Protein AF-A0A916UGQ2-F1 (afdb_monomer)

Radius of gyration: 18.45 Å; Cα contacts (8 Å, |Δi|>4): 287; chains: 1; bounding box: 59×43×43 Å

Mean predicted aligned error: 11.09 Å

Sequence (130 aa):
MKHNLALFVILVITGVLGVGCGVINKGTDGLTITQAIPAHSRMLIRIEDESAFKLDIENQSNDTLTLERKGLDNLMITKASIKAIIEPAAGAALSNPTARGVKVKLKVYDHKSKVIHSVEAIKAEAKPAP

Nearest PDB structures (foldseek):
  2fqp-assembly2_C  TM=6.357E-01  e=5.193E-02  Bordetella pertussis Tohama I
  9gof-assembly1_C  TM=6.406E-01  e=5.758E-02  Synechocystis
  4ohz-assembly1_A  TM=5.391E-01  e=6.723E-02  Caenorhabditis elegans
  4luk-assembly1_A-2  TM=5.155E-01  e=1.016E-01  Pyrococcus furiosus DSM 3638
  3i7d-assembly1_A  TM=3.703E-01  e=2.711E-01  Ruegeria pomeroyi DSS-3

Secondary structure (DSSP, 8-state):
--------------------------STT-EEEEEEE-TTEEEEEEETT---EEEEEEE-SSSEEEEEETTEEEEEEES-EEEEEE-TT--EEEEE-SSS-EEEEEEEES-SS-EEEEEEE-----PPP-

Organism: NCBI:txid1834438

Solvent-accessible surface area (backbone atoms only — not comparable to full-atom values): 7581 Å² total; per-residue (Å²): 135,86,84,84,78,82,79,81,80,78,79,75,76,75,77,77,74,70,78,56,75,54,59,83,52,76,42,68,86,40,48,77,48,77,51,70,39,46,41,42,14,28,35,41,39,36,40,73,79,31,53,42,34,34,38,41,38,34,42,77,35,86,59,59,34,35,41,40,41,75,97,51,78,70,43,80,40,57,59,40,74,49,78,47,82,42,52,58,80,37,51,39,36,47,32,26,80,39,94,53,67,41,45,36,41,37,36,41,26,63,40,77,49,40,48,42,48,46,73,46,72,57,80,76,76,76,74,79,77,132

Structure (mmCIF, N/CA/C/O backbone):
data_AF-A0A916UGQ2-F1
#
_entry.id   AF-A0A916UGQ2-F1
#
loop_
_atom_site.group_PDB
_atom_site.id
_atom_site.type_symbol
_atom_site.label_atom_id
_atom_site.label_alt_id
_atom_site.label_comp_id
_atom_site.label_asym_id
_atom_site.label_entity_id
_atom_site.label_seq_id
_atom_site.pdbx_PDB_ins_code
_atom_site.Cartn_x
_atom_site.Cartn_y
_atom_site.Cartn_z
_atom_site.occupancy
_atom_site.B_iso_or_equiv
_atom_site.auth_seq_id
_atom_site.auth_comp_id
_atom_site.auth_asym_id
_atom_site.auth_atom_id
_atom_site.pdbx_PDB_model_num
ATOM 1 N N . MET A 1 1 ? 46.472 -33.723 -21.276 1.00 40.22 1 MET A N 1
ATOM 2 C CA . MET A 1 1 ? 45.468 -32.897 -21.984 1.00 40.22 1 MET A CA 1
ATOM 3 C C . MET A 1 1 ? 44.479 -32.371 -20.957 1.00 40.22 1 MET A C 1
ATOM 5 O O . MET A 1 1 ? 44.082 -33.120 -20.076 1.00 40.22 1 MET A O 1
ATOM 9 N N . LYS A 1 2 ? 44.226 -31.061 -20.998 1.00 36.28 2 LYS A N 1
ATOM 10 C CA . LYS A 1 2 ? 43.612 -30.256 -19.933 1.00 36.28 2 LYS A CA 1
ATOM 11 C C . LYS A 1 2 ? 42.131 -30.611 -19.736 1.00 36.28 2 LYS A C 1
ATOM 13 O O . LYS A 1 2 ? 41.391 -30.700 -20.709 1.00 36.28 2 LYS A O 1
ATOM 18 N N . HIS A 1 3 ? 41.720 -30.804 -18.484 1.00 36.88 3 HIS A N 1
ATOM 19 C CA . HIS A 1 3 ? 40.321 -30.924 -18.079 1.00 36.88 3 HIS A CA 1
ATOM 20 C C . HIS A 1 3 ? 39.708 -29.521 -17.987 1.00 36.88 3 HIS A C 1
ATOM 22 O O . HIS A 1 3 ? 40.163 -28.709 -17.185 1.00 36.88 3 HIS A O 1
ATOM 28 N N . ASN A 1 4 ? 38.689 -29.231 -18.798 1.00 39.06 4 ASN A N 1
ATOM 29 C CA . ASN A 1 4 ? 37.866 -28.034 -18.637 1.00 39.06 4 ASN A CA 1
ATOM 30 C C . ASN A 1 4 ? 36.676 -28.392 -17.745 1.00 39.06 4 ASN A C 1
ATOM 32 O O . ASN A 1 4 ? 35.656 -28.889 -18.216 1.00 39.06 4 ASN A O 1
ATOM 36 N N . LEU A 1 5 ? 36.837 -28.168 -16.442 1.00 40.62 5 LEU A N 1
ATOM 37 C CA . LEU A 1 5 ? 35.748 -28.209 -15.476 1.00 40.62 5 LEU A CA 1
ATOM 38 C C . LEU A 1 5 ? 34.996 -26.872 -15.573 1.00 40.62 5 LEU A C 1
ATOM 40 O O . LEU A 1 5 ? 35.459 -25.854 -15.061 1.00 40.62 5 LEU A O 1
ATOM 44 N N . ALA A 1 6 ? 33.870 -26.854 -16.286 1.00 45.22 6 ALA A N 1
ATOM 45 C CA . ALA A 1 6 ? 32.976 -25.702 -16.311 1.00 45.22 6 ALA A CA 1
ATOM 46 C C . ALA A 1 6 ? 32.282 -25.585 -14.945 1.00 45.22 6 ALA A C 1
ATOM 48 O O . ALA A 1 6 ? 31.391 -26.365 -14.610 1.00 45.22 6 ALA A O 1
ATOM 49 N N . LEU A 1 7 ? 32.737 -24.627 -14.140 1.00 39.22 7 LEU A N 1
ATOM 50 C CA . LEU A 1 7 ? 32.155 -24.291 -12.848 1.00 39.22 7 LEU A CA 1
ATOM 51 C C . LEU A 1 7 ? 30.803 -23.590 -13.086 1.00 39.22 7 LEU A C 1
ATOM 53 O O . LEU A 1 7 ? 30.757 -22.408 -13.425 1.00 39.22 7 LEU A O 1
ATOM 57 N N . PHE A 1 8 ? 29.694 -24.314 -12.928 1.00 43.97 8 PHE A N 1
ATOM 58 C CA . PHE A 1 8 ? 28.370 -23.707 -12.791 1.00 43.97 8 PHE A CA 1
ATOM 59 C C . PHE A 1 8 ? 28.302 -23.023 -11.421 1.00 43.97 8 PHE A C 1
ATOM 61 O O . PHE A 1 8 ? 28.045 -23.659 -10.400 1.00 43.97 8 PHE A O 1
ATOM 68 N N . VAL A 1 9 ? 28.563 -21.717 -11.387 1.00 39.50 9 VAL A N 1
ATOM 69 C CA . VAL A 1 9 ? 28.293 -20.888 -10.208 1.00 39.50 9 VAL A CA 1
ATOM 70 C C . VAL A 1 9 ? 26.785 -20.663 -10.153 1.00 39.50 9 VAL A C 1
ATOM 72 O O . VAL A 1 9 ? 26.251 -19.721 -10.735 1.00 39.50 9 VAL A O 1
ATOM 75 N N . ILE A 1 10 ? 26.082 -21.567 -9.473 1.00 51.16 10 ILE A N 1
ATOM 76 C CA . ILE A 1 10 ? 24.703 -21.339 -9.045 1.00 51.16 10 ILE A CA 1
ATOM 77 C C . ILE A 1 10 ? 24.782 -20.306 -7.922 1.00 51.16 10 ILE A C 1
ATOM 79 O O . ILE A 1 10 ? 25.067 -20.631 -6.770 1.00 51.16 10 ILE A O 1
ATOM 83 N N . LEU A 1 11 ? 24.577 -19.037 -8.278 1.00 41.28 11 LEU A N 1
ATOM 84 C CA . LEU A 1 11 ? 24.377 -17.961 -7.321 1.00 41.28 11 LEU A CA 1
ATOM 85 C C . LEU A 1 11 ? 23.023 -18.205 -6.637 1.00 41.28 11 LEU A C 1
ATOM 87 O O . LEU A 1 11 ? 21.979 -17.752 -7.102 1.00 41.28 11 LEU A O 1
ATOM 91 N N . VAL A 1 12 ? 23.036 -18.979 -5.551 1.00 4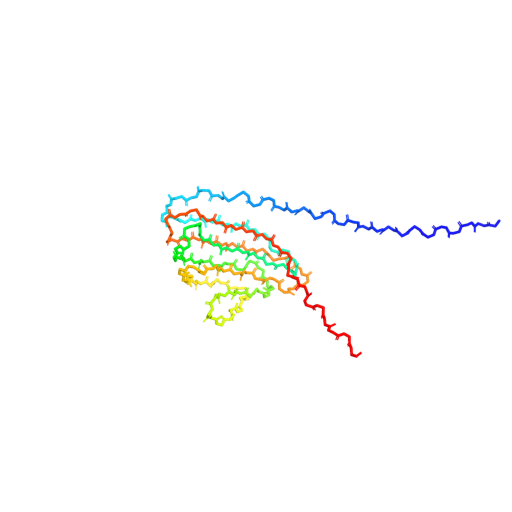4.50 12 VAL A N 1
ATOM 92 C CA . VAL A 1 12 ? 21.909 -19.082 -4.624 1.00 44.50 12 VAL A CA 1
ATOM 93 C C . VAL 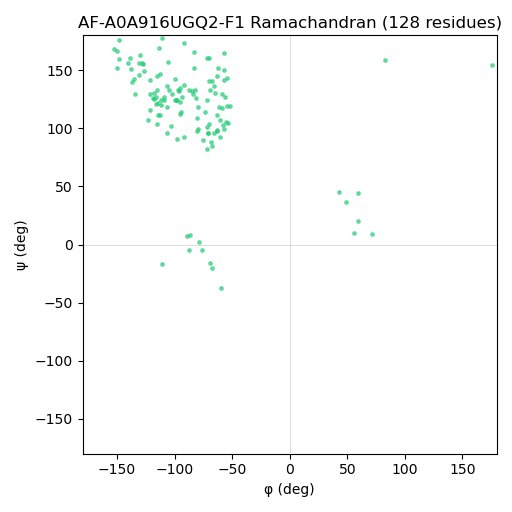A 1 12 ? 21.769 -17.708 -3.982 1.00 44.50 12 VAL A C 1
ATOM 95 O O . VAL A 1 12 ? 22.489 -17.366 -3.047 1.00 44.50 12 VAL A O 1
ATOM 98 N N . ILE A 1 13 ? 20.874 -16.891 -4.536 1.00 47.09 13 ILE A N 1
ATOM 99 C CA . ILE A 1 13 ? 20.432 -15.651 -3.909 1.00 47.09 13 ILE A CA 1
ATOM 100 C C . ILE A 1 13 ? 19.737 -16.087 -2.624 1.00 47.09 13 ILE A C 1
ATOM 102 O O . ILE A 1 13 ? 18.588 -16.526 -2.636 1.00 47.09 13 ILE A O 1
ATOM 106 N N . THR A 1 14 ? 20.469 -16.027 -1.515 1.00 43.09 14 THR A N 1
ATOM 107 C CA . THR A 1 14 ? 19.906 -16.109 -0.176 1.00 43.09 14 THR A CA 1
ATOM 108 C C . THR A 1 14 ? 18.828 -15.044 -0.094 1.00 43.09 14 THR A C 1
ATOM 110 O O . THR A 1 14 ? 19.127 -13.849 -0.040 1.00 43.09 14 THR A O 1
ATOM 113 N N . GLY A 1 15 ? 17.573 -15.486 -0.158 1.00 40.50 15 GLY A N 1
ATOM 114 C CA . GLY A 1 15 ? 16.420 -14.660 0.128 1.00 40.50 15 GLY A CA 1
ATOM 115 C C . GLY A 1 15 ? 16.589 -14.123 1.537 1.00 40.50 15 GLY A C 1
ATOM 116 O O . GLY A 1 15 ? 16.332 -14.824 2.513 1.00 40.50 15 GLY A O 1
ATOM 117 N N . VAL A 1 16 ? 17.046 -12.878 1.636 1.00 41.34 16 VAL A N 1
ATOM 118 C CA . VAL A 1 16 ? 16.883 -12.077 2.839 1.00 41.34 16 VAL A CA 1
ATOM 119 C C . VAL A 1 16 ? 15.384 -11.822 2.923 1.00 41.34 16 VAL A C 1
ATOM 121 O O . VAL A 1 16 ? 14.868 -10.835 2.402 1.00 41.34 16 VAL A O 1
ATOM 124 N N . LEU A 1 17 ? 14.668 -12.783 3.507 1.00 38.22 17 LEU A N 1
ATOM 125 C CA . LEU A 1 17 ? 13.326 -12.588 4.022 1.00 38.22 17 LEU A CA 1
ATOM 126 C C . LEU A 1 17 ? 13.466 -11.507 5.088 1.00 38.22 17 LEU A C 1
ATOM 128 O O . LEU A 1 17 ? 13.831 -11.774 6.231 1.00 38.22 17 LEU A O 1
ATOM 132 N N . GLY A 1 18 ? 13.276 -10.261 4.658 1.00 36.88 18 GLY A N 1
ATOM 133 C CA . GLY A 1 18 ? 13.177 -9.116 5.537 1.00 36.88 18 GLY A CA 1
ATOM 134 C C . GLY A 1 18 ? 12.066 -9.405 6.530 1.00 36.88 18 GLY A C 1
ATOM 135 O O . GLY A 1 18 ? 10.888 -9.397 6.183 1.00 36.88 18 GLY A O 1
ATOM 136 N N . VAL A 1 19 ? 12.476 -9.719 7.753 1.00 44.84 19 VAL A N 1
ATOM 137 C CA . VAL A 1 19 ? 11.618 -9.912 8.911 1.00 44.84 19 VAL A CA 1
ATOM 138 C C . VAL A 1 19 ? 10.844 -8.609 9.100 1.00 44.84 19 VAL A C 1
ATOM 140 O O . VAL A 1 19 ? 11.394 -7.602 9.543 1.00 44.84 19 VAL A O 1
ATOM 143 N N . GLY A 1 20 ? 9.577 -8.595 8.690 1.00 44.62 20 GLY A N 1
ATOM 144 C CA . GLY A 1 20 ? 8.675 -7.475 8.926 1.00 44.62 20 GLY A CA 1
ATOM 145 C C . GLY A 1 20 ? 8.298 -7.428 10.402 1.00 44.62 20 GLY A C 1
ATOM 146 O O . GLY A 1 20 ? 7.251 -7.937 10.794 1.00 44.62 20 GLY A O 1
ATOM 147 N N . CYS A 1 21 ? 9.155 -6.843 11.239 1.00 51.84 21 CYS A N 1
ATOM 148 C CA . CYS A 1 21 ? 8.783 -6.428 12.587 1.00 51.84 21 CYS A CA 1
ATOM 149 C C . CYS A 1 21 ? 7.705 -5.346 12.465 1.00 51.84 21 CYS A C 1
ATOM 151 O O . CYS A 1 21 ? 8.015 -4.187 12.201 1.00 51.84 21 CYS A O 1
ATOM 153 N N . GLY A 1 22 ? 6.433 -5.725 12.616 1.00 48.72 22 GLY A N 1
ATOM 154 C CA . GLY A 1 22 ? 5.325 -4.771 12.578 1.00 48.72 22 GLY A CA 1
ATOM 155 C C . GLY A 1 22 ? 5.541 -3.648 13.595 1.00 48.72 22 GLY A C 1
ATOM 156 O O . GLY A 1 22 ? 5.631 -3.911 14.796 1.00 48.72 22 GLY A O 1
ATOM 157 N N . VAL A 1 23 ? 5.630 -2.410 13.109 1.00 58.81 23 VAL A N 1
ATOM 158 C CA . VAL A 1 23 ? 5.813 -1.215 13.937 1.00 58.81 23 VAL A CA 1
ATOM 159 C C . VAL A 1 23 ? 4.510 -0.930 14.681 1.00 58.81 23 VAL A C 1
ATOM 161 O O . VAL A 1 23 ? 3.443 -0.799 14.080 1.00 58.81 23 VAL A O 1
ATOM 164 N N . ILE A 1 24 ? 4.585 -0.844 16.009 1.00 55.41 24 ILE A N 1
ATOM 165 C CA . ILE A 1 24 ? 3.444 -0.479 16.850 1.00 55.41 24 ILE A CA 1
ATOM 166 C C . ILE A 1 24 ? 3.316 1.044 16.806 1.00 55.41 24 ILE A C 1
ATOM 168 O O . ILE A 1 24 ? 4.009 1.744 17.535 1.00 55.41 24 ILE A O 1
ATOM 172 N N . ASN A 1 25 ? 2.427 1.557 15.957 1.00 60.69 25 ASN A N 1
ATOM 173 C CA . ASN A 1 25 ? 1.933 2.923 16.085 1.00 60.69 25 ASN A CA 1
ATOM 174 C C . ASN A 1 25 ? 0.433 2.860 16.389 1.00 60.69 25 ASN A C 1
ATOM 176 O O . ASN A 1 25 ? -0.366 2.516 15.523 1.00 60.69 25 ASN A O 1
ATOM 180 N N . LYS A 1 26 ? 0.066 3.092 17.652 1.00 55.12 26 LYS A N 1
ATOM 181 C CA . LYS A 1 26 ? -1.329 3.198 18.094 1.00 55.12 26 LYS A CA 1
ATOM 182 C C . LYS A 1 26 ? -1.661 4.689 18.155 1.00 55.12 26 LYS A C 1
ATOM 184 O O . LYS A 1 26 ? -1.400 5.323 19.171 1.00 55.12 26 LYS A O 1
ATOM 189 N N . GLY A 1 27 ? -2.170 5.259 17.065 1.00 54.84 27 GLY A N 1
ATOM 190 C CA . GLY A 1 27 ? -2.499 6.686 17.004 1.00 54.84 27 GLY A CA 1
ATOM 191 C C . GLY A 1 27 ? -2.964 7.146 15.622 1.00 54.84 27 GLY A C 1
ATOM 192 O O . GLY A 1 27 ? -2.609 6.558 14.604 1.00 54.84 27 GLY A O 1
ATOM 193 N N . THR A 1 28 ? -3.750 8.225 15.584 1.00 56.59 28 THR A N 1
ATOM 194 C CA . THR A 1 28 ? -4.308 8.827 14.356 1.00 56.59 28 THR A CA 1
ATOM 195 C C . THR A 1 28 ? -3.263 9.494 13.459 1.00 56.59 28 THR A C 1
ATOM 197 O O . THR A 1 28 ? -3.542 9.744 12.287 1.00 56.59 28 THR A O 1
ATOM 200 N N . ASP A 1 29 ? -2.060 9.755 13.978 1.00 70.62 29 ASP A N 1
ATOM 201 C CA . ASP A 1 29 ? -0.973 10.417 13.241 1.00 70.62 29 ASP A CA 1
ATOM 202 C C . ASP A 1 29 ? -0.430 9.555 12.087 1.00 70.62 29 ASP A C 1
ATOM 204 O O . ASP A 1 29 ? 0.112 10.077 11.102 1.00 70.62 29 ASP A O 1
ATOM 208 N N . GLY A 1 30 ? -0.678 8.245 12.167 1.00 81.81 30 GLY A N 1
ATOM 209 C CA . GLY A 1 30 ? -0.378 7.263 11.139 1.00 81.81 30 GLY A CA 1
ATOM 210 C C . GLY A 1 30 ? 1.067 6.764 11.146 1.00 81.81 30 GLY A C 1
ATOM 211 O O . GLY A 1 30 ? 1.989 7.398 11.656 1.00 81.81 30 GLY A O 1
ATOM 212 N N . LEU A 1 31 ? 1.281 5.595 10.551 1.00 89.94 31 LEU A N 1
ATOM 213 C CA . LEU A 1 31 ? 2.588 4.989 10.332 1.00 89.94 31 LEU A CA 1
ATOM 214 C C . LEU A 1 31 ? 3.114 5.352 8.940 1.00 89.94 31 LEU A C 1
ATOM 216 O O . LEU A 1 31 ? 2.451 5.094 7.940 1.00 89.94 31 LEU A O 1
ATOM 220 N N . THR A 1 32 ? 4.332 5.894 8.864 1.00 91.81 32 THR A N 1
ATOM 221 C CA . THR A 1 32 ? 5.036 6.071 7.584 1.00 91.81 32 THR A CA 1
ATOM 222 C C . THR A 1 32 ? 6.031 4.934 7.366 1.00 91.81 32 THR A C 1
ATOM 224 O O . THR A 1 32 ? 6.918 4.722 8.187 1.00 91.81 32 THR A O 1
ATOM 227 N N . ILE A 1 33 ? 5.912 4.237 6.239 1.00 91.00 33 ILE A N 1
ATOM 228 C CA . ILE A 1 33 ? 6.789 3.148 5.804 1.00 91.00 33 ILE A CA 1
ATOM 229 C C . ILE A 1 33 ? 7.511 3.619 4.544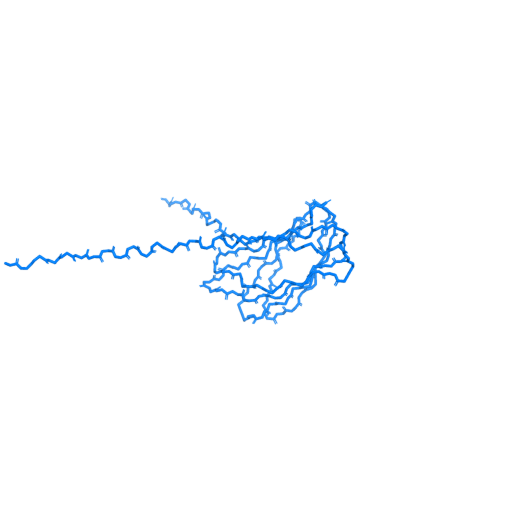 1.00 91.00 33 ILE A C 1
ATOM 231 O O . ILE A 1 33 ? 6.879 3.973 3.553 1.00 91.00 33 ILE A O 1
ATOM 235 N N . THR A 1 34 ? 8.841 3.640 4.571 1.00 92.38 34 THR A N 1
ATOM 236 C CA . THR A 1 34 ? 9.660 3.878 3.373 1.00 92.38 34 THR A CA 1
ATOM 237 C C . THR A 1 34 ? 10.444 2.614 3.080 1.00 92.38 34 THR A C 1
ATOM 239 O O . THR A 1 34 ? 11.320 2.238 3.855 1.00 92.38 34 THR A O 1
ATOM 242 N N . GLN A 1 35 ? 10.117 1.943 1.981 1.00 90.31 35 GLN A N 1
ATOM 243 C CA . GLN A 1 35 ? 10.689 0.641 1.653 1.00 90.31 35 GLN A CA 1
ATOM 244 C C . GLN A 1 35 ? 10.763 0.455 0.135 1.00 90.31 35 GLN A C 1
ATOM 246 O O . GLN A 1 35 ? 9.987 1.037 -0.621 1.00 90.31 35 GLN A O 1
ATOM 251 N N . ALA A 1 36 ? 11.722 -0.351 -0.319 1.00 92.31 36 ALA A N 1
ATOM 252 C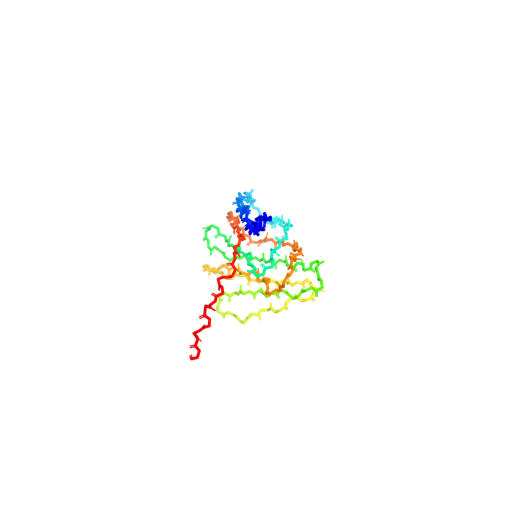 CA . ALA A 1 36 ? 11.764 -0.824 -1.694 1.00 92.31 36 ALA A CA 1
ATOM 253 C C . ALA A 1 36 ? 10.939 -2.111 -1.838 1.00 92.31 36 ALA A C 1
ATOM 255 O O . ALA A 1 36 ? 11.101 -3.041 -1.048 1.00 92.31 36 ALA A O 1
ATOM 256 N N . ILE A 1 37 ? 10.092 -2.171 -2.861 1.00 93.88 37 ILE A N 1
ATOM 257 C CA . ILE A 1 37 ? 9.397 -3.382 -3.292 1.00 93.88 37 ILE A CA 1
ATOM 258 C C . ILE A 1 37 ? 10.252 -4.006 -4.398 1.00 93.88 37 ILE A C 1
ATOM 260 O O . ILE A 1 37 ? 10.411 -3.380 -5.452 1.00 93.88 37 ILE A O 1
ATOM 264 N N . PRO A 1 38 ? 10.846 -5.194 -4.185 1.00 95.12 38 PRO A N 1
ATOM 265 C CA . PRO A 1 38 ? 11.656 -5.858 -5.199 1.00 95.12 38 PRO A CA 1
ATOM 266 C C . PRO A 1 38 ? 10.881 -6.106 -6.497 1.00 95.12 38 PRO A C 1
ATOM 268 O O . PRO A 1 38 ? 9.652 -6.033 -6.532 1.00 95.12 38 PRO A O 1
ATOM 271 N N . ALA A 1 39 ? 11.617 -6.411 -7.562 1.00 93.88 39 ALA A N 1
ATOM 272 C CA . ALA A 1 39 ? 11.031 -6.864 -8.817 1.00 93.88 39 ALA A CA 1
ATOM 273 C C . ALA A 1 39 ? 10.118 -8.080 -8.585 1.00 93.88 39 ALA A C 1
ATOM 275 O O . ALA A 1 39 ? 10.424 -8.935 -7.746 1.00 93.88 39 ALA A O 1
ATOM 276 N N . HIS A 1 40 ? 9.007 -8.150 -9.319 1.00 93.00 40 HIS A N 1
ATOM 277 C CA . HIS A 1 40 ? 8.034 -9.251 -9.261 1.00 93.00 40 HIS A CA 1
ATOM 278 C C . HIS A 1 40 ? 7.600 -9.632 -7.836 1.00 93.00 40 HIS A C 1
ATOM 280 O O . HIS A 1 40 ? 7.414 -10.802 -7.506 1.00 93.00 40 HIS A O 1
ATOM 286 N N . SER A 1 41 ? 7.476 -8.635 -6.967 1.00 94.88 41 SER A N 1
ATOM 287 C CA . SER A 1 41 ? 7.101 -8.801 -5.565 1.00 94.88 41 SER A CA 1
ATOM 288 C C . SER A 1 41 ? 5.964 -7.852 -5.214 1.00 94.88 41 SER A C 1
ATOM 290 O O . SER A 1 41 ? 5.695 -6.886 -5.930 1.00 94.88 41 SER A O 1
ATOM 292 N N . ARG A 1 42 ? 5.293 -8.116 -4.097 1.00 95.12 42 ARG A N 1
ATOM 293 C CA . ARG A 1 42 ? 4.224 -7.273 -3.569 1.00 95.12 42 ARG A CA 1
ATOM 294 C C . ARG A 1 42 ? 4.441 -6.977 -2.098 1.00 95.12 42 ARG A C 1
ATOM 296 O O . ARG A 1 42 ? 4.955 -7.811 -1.354 1.00 95.12 42 ARG A O 1
ATOM 303 N N . MET A 1 43 ? 4.038 -5.784 -1.685 1.00 94.69 43 MET A N 1
ATOM 304 C CA . MET A 1 43 ? 3.912 -5.425 -0.281 1.00 94.69 43 MET A CA 1
ATOM 305 C C . MET A 1 43 ? 2.465 -5.637 0.151 1.00 94.69 43 MET A C 1
ATOM 307 O O . MET A 1 43 ? 1.568 -5.033 -0.429 1.00 94.69 43 MET A O 1
ATOM 311 N N . LEU A 1 44 ? 2.243 -6.462 1.167 1.00 94.12 44 LEU A N 1
ATOM 312 C CA . LEU A 1 44 ? 0.943 -6.625 1.808 1.00 94.12 44 LEU A CA 1
ATOM 313 C C . LEU A 1 44 ? 0.833 -5.658 2.981 1.00 94.12 44 LEU A C 1
ATOM 315 O O . LEU A 1 44 ? 1.780 -5.534 3.757 1.00 94.12 44 LEU A O 1
ATOM 319 N N . ILE A 1 45 ? -0.318 -5.006 3.129 1.00 94.00 45 ILE A N 1
ATOM 320 C CA . ILE A 1 45 ? -0.623 -4.092 4.233 1.00 94.00 45 ILE A CA 1
ATOM 321 C C . ILE A 1 45 ? -2.016 -4.405 4.777 1.00 94.00 45 ILE A C 1
ATOM 323 O O . ILE A 1 45 ? -2.983 -4.477 4.018 1.00 94.00 45 ILE A O 1
ATOM 327 N N . ARG A 1 46 ? -2.130 -4.571 6.095 1.00 92.69 46 ARG A N 1
ATOM 328 C CA . ARG A 1 46 ? -3.404 -4.751 6.805 1.00 92.69 46 ARG A CA 1
ATOM 329 C C . ARG A 1 46 ? -3.327 -4.203 8.226 1.00 92.69 46 ARG A C 1
ATOM 331 O O . ARG A 1 46 ? -2.235 -3.976 8.748 1.00 92.69 46 ARG A O 1
ATOM 338 N N . ILE A 1 47 ? -4.478 -4.053 8.866 1.00 92.69 47 ILE A N 1
ATOM 339 C CA . ILE A 1 47 ? -4.572 -3.751 10.296 1.00 92.69 47 ILE A CA 1
ATOM 340 C C . ILE A 1 47 ? -4.860 -5.046 11.063 1.00 92.69 47 ILE A C 1
ATOM 342 O O . ILE A 1 47 ? -5.576 -5.916 10.574 1.00 92.69 47 ILE A O 1
ATOM 346 N N . GLU A 1 48 ? -4.263 -5.198 12.244 1.00 90.94 48 GLU A N 1
ATOM 347 C CA . GLU A 1 48 ? -4.381 -6.396 13.087 1.00 90.94 48 GLU A CA 1
ATOM 348 C C . GLU A 1 48 ? -5.823 -6.709 13.508 1.00 90.94 48 GLU A C 1
ATOM 350 O O . GLU A 1 48 ? -6.193 -7.877 13.533 1.00 90.94 48 GLU A O 1
ATOM 355 N N . ASP A 1 49 ? -6.633 -5.685 13.797 1.00 91.56 49 ASP A N 1
ATOM 356 C CA . ASP A 1 49 ? -8.050 -5.830 14.169 1.00 91.56 49 ASP A CA 1
ATOM 357 C C . ASP A 1 49 ? -9.006 -5.823 12.965 1.00 91.56 49 ASP A C 1
ATOM 359 O O . ASP A 1 49 ? -10.218 -5.762 13.150 1.00 91.56 49 ASP A O 1
ATOM 363 N N . GLU A 1 50 ? -8.463 -5.846 11.743 1.00 92.56 50 GLU A N 1
ATOM 364 C CA . GLU A 1 50 ? -9.228 -5.841 10.493 1.00 92.56 50 GLU A CA 1
ATOM 365 C C . GLU A 1 50 ? -10.154 -4.623 10.310 1.00 92.56 50 GLU A C 1
ATOM 367 O O . GLU A 1 50 ? -11.078 -4.652 9.496 1.00 92.56 50 GLU A O 1
ATOM 372 N N . SER A 1 51 ? -9.909 -3.524 11.026 1.00 91.75 51 SER A N 1
ATOM 373 C CA . SER A 1 51 ? -10.631 -2.268 10.818 1.00 91.75 51 SER A CA 1
ATOM 374 C C . SER A 1 51 ? -10.265 -1.588 9.490 1.00 91.75 51 SER A C 1
ATOM 376 O O . SER A 1 51 ? -9.225 -1.861 8.884 1.00 91.75 51 SER A O 1
ATOM 378 N N . ALA A 1 52 ? -11.139 -0.686 9.031 1.00 92.50 52 ALA A N 1
ATOM 379 C CA . ALA A 1 52 ? -10.849 0.182 7.893 1.00 92.50 52 ALA A CA 1
ATOM 380 C C . ALA A 1 52 ? -9.658 1.105 8.189 1.00 92.50 52 ALA A C 1
ATOM 382 O O . ALA A 1 52 ? -9.429 1.495 9.334 1.00 92.50 52 ALA A O 1
ATOM 383 N N . PHE A 1 53 ? -8.938 1.498 7.142 1.00 93.50 53 PHE A N 1
ATOM 384 C CA . PHE A 1 53 ? -7.818 2.432 7.240 1.00 93.50 53 PHE A CA 1
ATOM 385 C C . PHE A 1 53 ? -7.617 3.195 5.933 1.00 93.50 53 PHE A C 1
ATOM 387 O O . P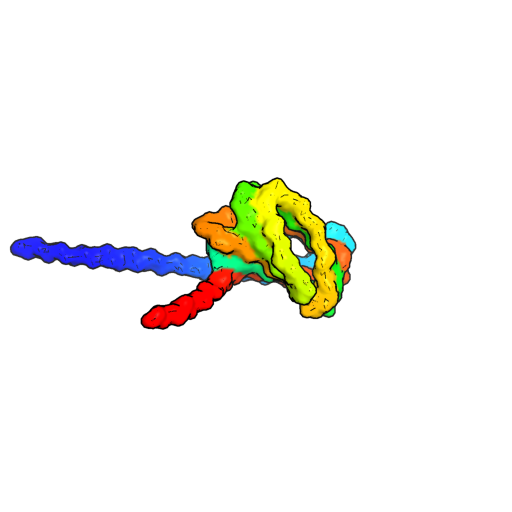HE A 1 53 ? -8.181 2.859 4.889 1.00 93.50 53 PHE A O 1
ATOM 394 N N . LYS A 1 54 ? -6.790 4.239 5.976 1.00 93.31 54 LYS A N 1
ATOM 395 C CA . LYS A 1 54 ? -6.425 5.034 4.803 1.00 93.31 54 LYS A CA 1
ATOM 396 C C . LYS A 1 54 ? -4.955 4.863 4.459 1.00 93.31 54 LYS A C 1
ATOM 398 O O . LYS A 1 54 ? -4.105 4.708 5.338 1.00 93.31 54 LYS A O 1
ATOM 403 N N . LEU A 1 55 ? -4.674 4.914 3.162 1.00 94.12 55 LEU A N 1
ATOM 404 C CA . LEU A 1 55 ? -3.342 4.860 2.586 1.00 94.12 55 LEU A CA 1
ATOM 405 C C . LEU A 1 55 ? -3.079 6.113 1.762 1.00 94.12 55 LEU A C 1
ATOM 407 O O . LEU A 1 55 ? -3.846 6.415 0.853 1.00 94.12 55 LEU A O 1
ATOM 411 N N . ASP A 1 56 ? -1.951 6.767 2.019 1.00 93.88 56 ASP A N 1
ATOM 412 C CA . ASP A 1 56 ? -1.324 7.676 1.062 1.00 93.88 56 ASP A CA 1
ATOM 413 C C . ASP A 1 56 ? -0.073 6.972 0.515 1.00 93.88 56 ASP A C 1
ATOM 415 O O . ASP A 1 56 ? 0.832 6.621 1.273 1.00 93.88 56 ASP A O 1
ATOM 419 N N . ILE A 1 57 ? -0.034 6.726 -0.793 1.00 94.81 57 ILE A N 1
ATOM 420 C CA . ILE A 1 57 ? 1.046 6.016 -1.488 1.00 94.81 57 ILE A CA 1
ATOM 421 C C . ILE A 1 57 ? 1.768 7.013 -2.380 1.00 94.81 57 ILE A C 1
ATOM 423 O O . ILE A 1 57 ? 1.139 7.598 -3.251 1.00 94.81 57 ILE A O 1
ATOM 427 N N . GLU A 1 58 ? 3.077 7.157 -2.218 1.00 94.69 58 GLU A N 1
ATOM 428 C CA . GLU A 1 58 ? 3.955 7.917 -3.105 1.00 94.69 58 GLU A CA 1
ATOM 429 C C . GLU A 1 58 ? 4.906 6.940 -3.807 1.00 94.69 58 GLU A C 1
ATOM 431 O O . GLU A 1 58 ? 5.786 6.334 -3.179 1.00 94.69 58 GLU A O 1
ATOM 436 N N . ASN A 1 59 ? 4.722 6.770 -5.119 1.00 93.12 59 ASN A N 1
ATOM 437 C CA . ASN A 1 59 ? 5.663 6.025 -5.948 1.00 93.12 59 ASN A CA 1
ATOM 438 C C . ASN A 1 59 ? 6.841 6.938 -6.306 1.00 93.12 59 ASN A C 1
ATOM 440 O O . ASN A 1 59 ? 6.702 7.858 -7.112 1.00 93.12 59 ASN A O 1
ATOM 444 N N . GLN A 1 60 ? 8.006 6.666 -5.717 1.00 91.81 60 GLN A N 1
ATOM 445 C CA . GLN A 1 60 ? 9.219 7.466 -5.909 1.00 91.81 60 GLN A CA 1
ATOM 446 C C . GLN A 1 60 ? 10.031 7.022 -7.137 1.00 91.81 60 GLN A C 1
ATOM 448 O O . GLN A 1 60 ? 11.162 7.467 -7.331 1.00 91.81 60 GLN A O 1
ATOM 453 N N . SER A 1 61 ? 9.478 6.124 -7.956 1.00 87.19 61 SER A N 1
ATOM 454 C CA . SER A 1 61 ? 10.073 5.646 -9.202 1.00 87.19 61 SER A CA 1
ATOM 455 C C . SER A 1 61 ? 9.262 6.085 -10.426 1.00 87.19 61 SER A C 1
ATOM 457 O O . SER A 1 61 ? 8.128 6.556 -10.319 1.00 87.19 61 SER A O 1
ATOM 459 N N . ASN A 1 62 ? 9.847 5.897 -11.611 1.00 86.62 62 ASN A N 1
ATOM 460 C CA . ASN A 1 62 ? 9.137 6.057 -12.884 1.00 86.62 62 ASN A CA 1
ATOM 461 C C . ASN A 1 62 ? 8.437 4.760 -13.334 1.00 86.62 62 ASN A C 1
ATOM 463 O O . ASN A 1 62 ? 7.763 4.764 -14.359 1.00 86.62 62 ASN A O 1
ATOM 467 N N . ASP A 1 63 ? 8.626 3.661 -12.604 1.00 89.75 63 ASP A N 1
ATOM 468 C CA . ASP A 1 63 ? 8.045 2.360 -12.914 1.00 89.75 63 ASP A CA 1
ATOM 469 C C . ASP A 1 63 ? 6.608 2.284 -12.376 1.00 89.75 63 ASP A C 1
ATOM 471 O O . ASP A 1 63 ? 6.257 2.949 -11.399 1.00 89.75 63 ASP A O 1
ATOM 475 N N . THR A 1 64 ? 5.755 1.485 -13.012 1.00 90.44 64 THR A N 1
ATOM 476 C CA . THR A 1 64 ? 4.354 1.342 -12.603 1.00 90.44 64 THR A CA 1
ATOM 477 C C . THR A 1 64 ? 4.206 0.356 -11.447 1.00 90.44 64 THR A C 1
ATOM 479 O O . THR A 1 64 ? 4.704 -0.767 -11.502 1.00 90.44 64 THR A O 1
ATOM 482 N N . LEU A 1 65 ? 3.443 0.757 -10.432 1.00 93.75 65 LEU A N 1
ATOM 483 C CA . LEU A 1 65 ? 2.939 -0.122 -9.378 1.00 93.75 65 LEU A CA 1
ATOM 484 C C . LEU A 1 65 ? 1.455 -0.396 -9.576 1.00 93.75 65 LEU A C 1
ATOM 486 O O . LEU A 1 65 ? 0.747 0.402 -10.186 1.00 93.75 65 LEU A O 1
ATOM 490 N N . THR A 1 66 ? 0.976 -1.499 -9.016 1.00 94.25 66 THR A N 1
ATOM 491 C CA . THR A 1 66 ? -0.452 -1.824 -8.973 1.00 94.25 66 THR A CA 1
ATOM 492 C C . THR A 1 66 ? -0.910 -1.901 -7.527 1.00 94.25 66 THR A C 1
ATOM 494 O O . THR A 1 66 ? -0.324 -2.638 -6.742 1.00 94.25 66 THR A O 1
ATOM 497 N N . LEU A 1 67 ? -1.940 -1.141 -7.165 1.00 94.81 67 LEU A N 1
ATOM 498 C CA . LEU A 1 67 ? -2.627 -1.271 -5.887 1.00 94.81 67 LEU A CA 1
ATOM 499 C C . LEU A 1 67 ? -3.851 -2.169 -6.066 1.00 94.81 67 LEU A C 1
ATOM 501 O O . LEU A 1 67 ? -4.825 -1.784 -6.714 1.00 94.81 67 LEU A O 1
ATOM 505 N N . GLU A 1 68 ? -3.795 -3.337 -5.446 1.00 93.38 68 GLU A N 1
ATOM 506 C CA . GLU A 1 68 ? -4.874 -4.314 -5.376 1.00 93.38 68 GLU A CA 1
ATOM 507 C C . GLU A 1 68 ? -5.638 -4.130 -4.061 1.00 93.38 68 GLU A C 1
ATOM 509 O O . GLU A 1 68 ? -5.048 -4.013 -2.978 1.00 93.38 68 GLU A O 1
ATOM 514 N N . ARG A 1 69 ? -6.968 -4.096 -4.158 1.00 90.62 69 ARG A N 1
ATOM 515 C CA . ARG A 1 69 ? -7.886 -3.943 -3.025 1.00 90.62 69 ARG A CA 1
ATOM 516 C C . ARG A 1 69 ? -9.042 -4.910 -3.213 1.00 90.62 69 ARG A C 1
ATOM 518 O O . ARG A 1 69 ? -9.530 -5.091 -4.325 1.00 90.62 69 ARG A O 1
ATOM 525 N N . LYS A 1 70 ? -9.485 -5.537 -2.128 1.00 85.56 70 LYS A N 1
ATOM 526 C CA . LYS A 1 70 ? -10.580 -6.510 -2.182 1.00 85.56 70 LYS A CA 1
ATOM 527 C C . LYS A 1 70 ? -11.850 -5.858 -2.740 1.00 85.56 70 LYS A C 1
ATOM 529 O O . LYS A 1 70 ? -12.259 -4.814 -2.248 1.00 85.56 70 LYS A O 1
ATOM 534 N N . GLY A 1 71 ? -12.463 -6.493 -3.739 1.00 81.19 71 GLY A N 1
ATOM 535 C CA . GLY A 1 71 ? -13.743 -6.056 -4.308 1.00 81.19 71 GLY A CA 1
ATOM 536 C C . GLY A 1 71 ? -13.685 -4.776 -5.148 1.00 81.19 71 GLY A C 1
ATOM 537 O O . GLY A 1 71 ? -14.737 -4.267 -5.517 1.00 81.19 71 GLY A O 1
ATOM 538 N N . LEU A 1 72 ? -12.491 -4.262 -5.455 1.00 85.62 72 LEU A N 1
ATOM 539 C CA . LEU A 1 72 ? -12.297 -3.055 -6.255 1.00 85.62 72 LEU A CA 1
ATOM 540 C C . LEU A 1 72 ? -11.335 -3.322 -7.408 1.00 85.62 72 LEU A C 1
ATOM 542 O O . LEU A 1 72 ? -10.447 -4.168 -7.305 1.00 85.62 72 LEU A O 1
ATOM 546 N N . ASP A 1 73 ? -11.465 -2.526 -8.466 1.00 86.94 73 ASP A N 1
ATOM 547 C CA . ASP A 1 73 ? -10.515 -2.556 -9.569 1.00 86.94 73 ASP A CA 1
ATOM 548 C C . ASP A 1 73 ? -9.110 -2.144 -9.114 1.00 86.94 73 ASP A C 1
ATOM 550 O O . ASP A 1 73 ? -8.908 -1.258 -8.262 1.00 86.94 73 ASP A O 1
ATOM 554 N N . ASN A 1 74 ? -8.131 -2.795 -9.739 1.00 87.94 74 ASN A N 1
ATOM 555 C CA . ASN A 1 74 ? -6.717 -2.532 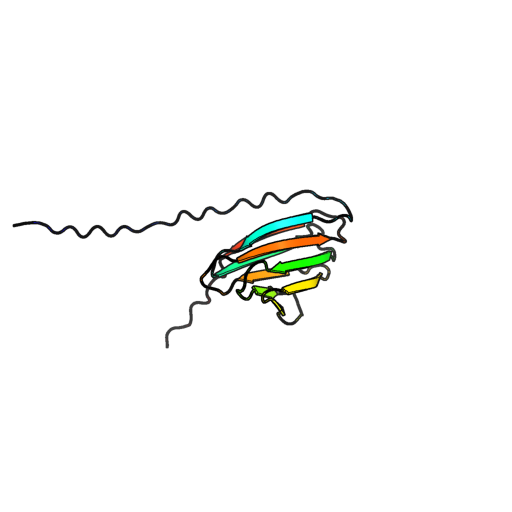-9.544 1.00 87.94 74 ASN A CA 1
ATOM 556 C C . ASN A 1 74 ? -6.368 -1.120 -10.024 1.00 87.94 74 ASN A C 1
ATOM 558 O O . ASN A 1 74 ? -6.682 -0.737 -11.151 1.00 87.94 74 ASN A O 1
ATOM 562 N N . LEU A 1 75 ? -5.667 -0.355 -9.187 1.00 88.62 75 LEU A N 1
ATOM 563 C CA . LEU A 1 75 ? -5.212 0.987 -9.548 1.00 88.62 75 LEU A CA 1
ATOM 564 C C . LEU A 1 75 ? -3.748 0.963 -9.973 1.00 88.62 75 LEU A C 1
ATOM 566 O O . LEU A 1 75 ? -2.880 0.546 -9.208 1.00 88.62 75 LEU A O 1
ATOM 570 N N . MET A 1 76 ? -3.463 1.464 -11.172 1.00 88.75 76 MET A N 1
ATOM 571 C CA . MET A 1 76 ? -2.095 1.646 -11.654 1.00 88.75 76 MET A CA 1
ATOM 572 C C . MET A 1 76 ? -1.530 2.980 -11.159 1.00 88.75 76 MET A C 1
ATOM 574 O O . MET A 1 76 ? -2.171 4.023 -11.273 1.00 88.75 76 MET A O 1
ATOM 578 N N . ILE A 1 77 ? -0.311 2.950 -10.622 1.00 86.25 77 ILE A N 1
ATOM 579 C CA . ILE A 1 77 ? 0.364 4.101 -10.014 1.00 86.25 77 ILE A CA 1
ATOM 580 C C . ILE A 1 77 ? 1.703 4.323 -10.711 1.00 86.25 77 ILE A C 1
ATOM 582 O O . ILE A 1 77 ? 2.659 3.583 -10.475 1.00 86.25 77 ILE A O 1
ATOM 586 N N . THR A 1 78 ? 1.804 5.374 -11.521 1.00 85.69 78 THR A N 1
ATOM 587 C CA . THR A 1 78 ? 3.047 5.748 -12.216 1.00 85.69 78 THR A CA 1
ATOM 588 C C . THR A 1 78 ? 3.438 7.161 -11.810 1.00 85.69 78 THR A C 1
ATOM 590 O O . THR A 1 78 ? 2.692 8.093 -12.097 1.00 85.69 78 THR A O 1
ATOM 593 N N . LYS A 1 79 ? 4.587 7.318 -11.133 1.00 76.44 79 LYS A N 1
ATOM 594 C CA . LYS A 1 79 ? 5.147 8.615 -10.699 1.00 76.44 79 LYS A CA 1
ATOM 595 C C . LYS A 1 79 ? 4.099 9.575 -10.108 1.00 76.44 79 LYS A C 1
ATOM 597 O O . LYS A 1 79 ? 4.022 10.751 -10.463 1.00 76.44 79 LYS A O 1
ATOM 602 N N . ALA A 1 80 ? 3.254 9.040 -9.239 1.00 80.62 80 ALA A N 1
ATOM 603 C CA . ALA A 1 80 ? 2.117 9.743 -8.676 1.00 80.62 80 ALA A CA 1
ATOM 604 C C . ALA A 1 80 ? 1.977 9.422 -7.193 1.00 80.62 80 ALA A C 1
ATOM 606 O O . ALA A 1 80 ? 2.463 8.391 -6.709 1.00 80.62 80 ALA A O 1
ATOM 607 N N . SER A 1 81 ? 1.255 10.307 -6.512 1.00 85.88 81 SER A N 1
ATOM 608 C CA . SER A 1 81 ? 0.737 10.047 -5.180 1.00 85.88 81 SER A CA 1
ATOM 609 C C . SER A 1 81 ? -0.743 9.704 -5.273 1.00 85.88 81 SER A C 1
ATOM 611 O O . SER A 1 81 ? -1.506 10.440 -5.896 1.00 85.88 81 SER A O 1
ATOM 613 N N . ILE A 1 82 ? -1.156 8.602 -4.653 1.00 91.69 82 ILE A N 1
ATOM 614 C CA . ILE A 1 82 ? -2.558 8.176 -4.604 1.00 91.69 82 ILE A CA 1
ATOM 615 C C . ILE A 1 82 ? -3.005 8.076 -3.155 1.00 91.69 82 ILE A C 1
ATOM 617 O O . ILE A 1 82 ? -2.255 7.620 -2.295 1.00 91.69 82 ILE A O 1
ATOM 621 N N . LYS A 1 83 ? -4.253 8.477 -2.909 1.00 92.06 83 LYS A N 1
ATOM 622 C CA . LYS A 1 83 ? -4.953 8.232 -1.652 1.00 92.06 83 LYS A CA 1
ATOM 623 C C . LYS A 1 83 ? -5.981 7.130 -1.854 1.00 92.06 83 LYS A C 1
ATOM 625 O O . LYS A 1 83 ? -6.735 7.169 -2.824 1.00 92.06 83 LYS A O 1
ATOM 630 N N . ALA A 1 84 ? -6.022 6.164 -0.948 1.00 91.25 84 ALA A N 1
ATOM 631 C CA . ALA A 1 84 ? -6.967 5.060 -0.990 1.00 91.25 84 ALA A CA 1
ATOM 632 C C . ALA A 1 84 ? -7.575 4.814 0.391 1.00 91.25 84 ALA A C 1
ATOM 634 O O . ALA A 1 84 ? -6.896 4.906 1.412 1.00 91.25 84 ALA A O 1
ATOM 635 N N . ILE A 1 85 ? -8.861 4.475 0.405 1.00 91.88 85 ILE A N 1
ATOM 636 C CA . ILE A 1 85 ? -9.550 3.940 1.579 1.00 91.88 85 ILE A CA 1
ATOM 637 C C . ILE A 1 85 ? -9.560 2.421 1.430 1.00 91.88 85 ILE A C 1
ATOM 639 O O . ILE A 1 85 ? -9.858 1.914 0.344 1.00 91.88 85 ILE A O 1
ATOM 643 N N . ILE A 1 86 ? -9.203 1.720 2.502 1.00 93.31 86 ILE A N 1
ATOM 644 C CA . ILE A 1 86 ? -9.246 0.265 2.594 1.00 93.31 86 ILE A CA 1
ATOM 645 C C . ILE A 1 86 ? -10.373 -0.112 3.552 1.00 93.31 86 ILE A C 1
ATOM 647 O O . ILE A 1 86 ? -10.426 0.379 4.681 1.00 93.31 86 ILE A O 1
ATOM 651 N N . GLU A 1 87 ? -11.298 -0.936 3.069 1.00 91.25 87 GLU A N 1
ATOM 652 C CA . GLU A 1 87 ? -12.475 -1.373 3.821 1.00 91.25 87 GLU A CA 1
ATOM 653 C C . GLU A 1 87 ? -12.116 -2.367 4.943 1.00 91.25 87 GLU A C 1
ATOM 655 O O . GLU A 1 87 ? -11.051 -2.989 4.901 1.00 91.25 87 GLU A O 1
ATOM 660 N N . PRO A 1 88 ? -12.992 -2.550 5.950 1.00 88.81 88 PRO A N 1
ATOM 661 C CA . PRO A 1 88 ? -12.789 -3.558 6.987 1.00 88.81 88 PRO A CA 1
ATOM 662 C C . PRO A 1 88 ? -12.645 -4.972 6.408 1.00 88.81 88 PRO A C 1
ATOM 664 O O . PRO A 1 88 ? -13.214 -5.291 5.363 1.00 88.81 88 PRO A O 1
ATOM 667 N N . ALA A 1 89 ? -11.891 -5.834 7.092 1.00 85.88 89 ALA A N 1
ATOM 668 C CA . ALA A 1 89 ? -11.553 -7.196 6.661 1.00 85.88 89 ALA A CA 1
ATOM 669 C C . ALA A 1 89 ? -10.870 -7.289 5.279 1.00 85.88 89 ALA A C 1
ATOM 671 O O . ALA A 1 89 ? -10.697 -8.384 4.729 1.00 85.88 89 ALA A O 1
ATOM 672 N N . ALA A 1 90 ? -10.461 -6.154 4.704 1.00 78.94 90 ALA A N 1
ATOM 673 C CA . ALA A 1 90 ? -9.652 -6.080 3.502 1.00 78.94 90 ALA A CA 1
ATOM 674 C C . ALA A 1 90 ? -8.220 -5.656 3.857 1.00 78.94 90 ALA A C 1
ATOM 676 O O . ALA A 1 90 ? -7.977 -4.745 4.645 1.00 78.94 90 ALA A O 1
ATOM 677 N N . GLY A 1 91 ? -7.251 -6.335 3.247 1.00 89.31 91 GLY A N 1
ATOM 678 C CA . GLY A 1 91 ? -5.893 -5.820 3.120 1.00 89.31 91 GLY A CA 1
ATOM 679 C C . GLY A 1 91 ? -5.729 -5.060 1.806 1.00 89.31 91 GLY A C 1
ATOM 680 O O . GLY A 1 91 ? -6.599 -5.090 0.932 1.00 89.31 91 GLY A O 1
ATOM 681 N N . ALA A 1 92 ? -4.576 -4.428 1.651 1.00 94.31 92 ALA A N 1
ATOM 682 C CA . ALA A 1 92 ? -4.100 -3.905 0.381 1.00 94.31 92 ALA A CA 1
ATOM 683 C C . ALA A 1 92 ? -2.830 -4.648 -0.037 1.00 94.31 92 ALA A C 1
ATOM 685 O O . ALA A 1 92 ? -1.998 -4.979 0.813 1.00 94.31 92 ALA A O 1
ATOM 686 N N . ALA A 1 93 ? -2.659 -4.865 -1.339 1.00 95.06 93 ALA A N 1
ATOM 687 C CA . ALA A 1 93 ? -1.390 -5.308 -1.901 1.00 95.06 93 ALA A CA 1
ATOM 688 C C . ALA A 1 93 ? -0.869 -4.265 -2.891 1.00 95.06 93 ALA A C 1
ATOM 690 O O . ALA A 1 93 ? -1.575 -3.859 -3.809 1.00 95.06 93 ALA A O 1
ATOM 691 N N . LEU A 1 94 ? 0.368 -3.816 -2.692 1.00 95.31 94 LEU A N 1
ATOM 692 C CA . LEU A 1 94 ? 1.071 -2.948 -3.627 1.00 95.31 94 LEU A CA 1
ATOM 693 C C . LEU A 1 94 ? 2.082 -3.795 -4.397 1.00 95.31 94 LEU A C 1
ATOM 695 O O . LEU A 1 94 ? 3.135 -4.158 -3.872 1.00 95.31 94 LEU A O 1
ATOM 699 N N . SER A 1 95 ? 1.729 -4.142 -5.626 1.00 95.38 95 SER A N 1
ATOM 700 C CA . SER A 1 95 ? 2.464 -5.061 -6.487 1.00 95.38 95 SER A CA 1
ATOM 701 C C . SER A 1 95 ? 3.402 -4.304 -7.423 1.00 95.38 95 SER A C 1
ATOM 703 O O . SER A 1 95 ? 3.018 -3.318 -8.059 1.00 95.38 95 SER A O 1
ATOM 705 N N . ASN A 1 96 ? 4.635 -4.793 -7.530 1.00 94.94 96 ASN A N 1
ATOM 706 C CA . ASN A 1 96 ? 5.624 -4.352 -8.500 1.00 94.94 96 ASN A CA 1
ATOM 707 C C . ASN A 1 96 ? 5.783 -5.433 -9.584 1.00 94.94 96 ASN A C 1
ATOM 709 O O . ASN A 1 96 ? 6.546 -6.384 -9.394 1.00 94.94 96 ASN A O 1
ATOM 713 N N . PRO A 1 97 ? 5.081 -5.311 -10.723 1.00 91.06 97 PRO A N 1
ATOM 714 C CA . PRO A 1 97 ? 5.186 -6.277 -11.814 1.00 91.06 97 PRO A CA 1
ATOM 715 C C . PRO A 1 97 ? 6.470 -6.112 -12.641 1.00 91.06 97 PRO A C 1
ATOM 717 O O . PRO A 1 97 ? 6.707 -6.895 -13.559 1.00 91.06 97 PRO A O 1
ATOM 720 N N . THR A 1 98 ? 7.282 -5.087 -12.369 1.00 90.75 98 THR A N 1
ATOM 721 C CA . THR A 1 98 ? 8.443 -4.748 -13.194 1.00 90.75 98 THR A CA 1
ATOM 722 C C . THR A 1 98 ? 9.671 -5.589 -12.849 1.00 90.75 98 THR A C 1
ATOM 724 O O . THR A 1 98 ? 9.752 -6.216 -11.792 1.00 90.75 98 THR A O 1
ATOM 727 N N . ALA A 1 99 ? 10.663 -5.556 -13.743 1.00 88.62 99 ALA A N 1
ATOM 728 C CA . ALA A 1 99 ? 11.935 -6.260 -13.591 1.00 88.62 99 ALA A CA 1
ATOM 729 C C . ALA A 1 99 ? 12.935 -5.551 -12.651 1.00 88.62 99 ALA A C 1
ATOM 731 O O . ALA A 1 99 ? 14.069 -6.007 -12.501 1.00 88.62 99 ALA A O 1
ATOM 732 N N . ARG A 1 100 ? 12.561 -4.422 -12.032 1.00 91.62 100 ARG A N 1
ATOM 733 C CA . ARG A 1 100 ? 13.435 -3.638 -11.142 1.00 91.62 100 ARG A CA 1
ATOM 734 C C . ARG A 1 100 ? 12.745 -3.361 -9.816 1.00 91.62 100 ARG A C 1
ATOM 736 O O . ARG A 1 100 ? 11.526 -3.368 -9.735 1.00 91.62 100 ARG A O 1
ATOM 743 N N . GLY A 1 101 ? 13.524 -3.110 -8.766 1.00 91.31 101 GLY A N 1
ATOM 744 C CA . GLY A 1 101 ? 12.975 -2.687 -7.479 1.00 91.31 101 GLY A CA 1
ATOM 745 C C . GLY A 1 101 ? 12.416 -1.263 -7.5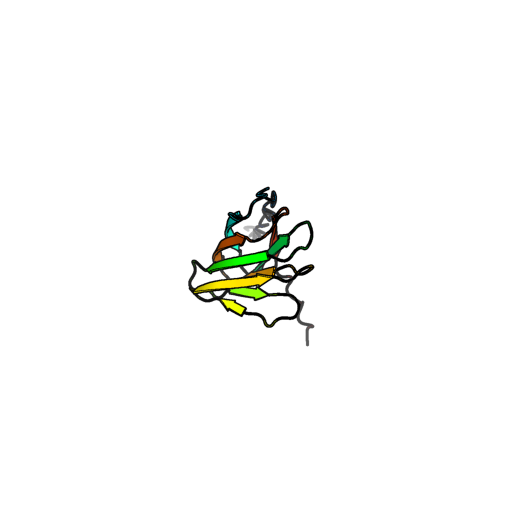36 1.00 91.31 101 GLY A C 1
ATOM 746 O O . GLY A 1 101 ? 13.032 -0.381 -8.130 1.00 91.31 101 GLY A O 1
ATOM 747 N N . VAL A 1 102 ? 11.284 -1.033 -6.874 1.00 92.31 102 VAL A N 1
ATOM 748 C CA . VAL A 1 102 ? 10.607 0.267 -6.817 1.00 92.31 102 VAL A CA 1
ATOM 749 C C . VAL A 1 102 ? 10.588 0.790 -5.389 1.00 92.31 102 VAL A C 1
ATOM 751 O O . VAL A 1 102 ? 10.133 0.106 -4.475 1.00 92.31 102 VAL A O 1
ATOM 754 N N . LYS A 1 103 ? 11.068 2.019 -5.183 1.00 92.50 103 LYS A N 1
ATOM 755 C CA . LYS A 1 103 ? 11.012 2.681 -3.878 1.00 92.50 103 LYS A CA 1
ATOM 756 C C . LYS A 1 103 ? 9.657 3.354 -3.683 1.00 92.50 103 LYS A C 1
ATOM 758 O O . LYS A 1 103 ? 9.219 4.133 -4.528 1.00 92.50 103 LYS A O 1
ATOM 763 N N . VAL A 1 104 ? 9.031 3.078 -2.544 1.00 93.44 104 VAL A N 1
ATOM 764 C CA . VAL A 1 104 ? 7.749 3.670 -2.161 1.00 93.44 104 VAL A CA 1
ATOM 765 C C . VAL A 1 104 ? 7.836 4.317 -0.793 1.00 93.44 104 VAL A C 1
ATOM 767 O O . VAL A 1 104 ? 8.565 3.856 0.093 1.00 93.44 104 VAL A O 1
ATOM 770 N N . LYS A 1 105 ? 7.042 5.369 -0.619 1.00 93.69 105 LYS A N 1
ATOM 771 C CA . LYS A 1 105 ? 6.702 5.917 0.688 1.00 93.69 105 LYS A CA 1
ATOM 772 C C . LYS A 1 105 ? 5.202 5.749 0.891 1.00 93.69 105 LYS A C 1
ATOM 774 O O . LYS A 1 105 ? 4.404 6.234 0.098 1.00 93.69 105 LYS A O 1
ATOM 779 N N . LEU A 1 106 ? 4.833 5.032 1.941 1.00 93.44 106 LEU A N 1
ATOM 780 C CA . LEU A 1 106 ? 3.457 4.738 2.313 1.00 93.44 106 LEU A CA 1
ATOM 781 C C . LEU A 1 106 ? 3.151 5.405 3.648 1.00 93.44 106 LEU A C 1
ATOM 783 O O . LEU A 1 106 ? 3.922 5.247 4.592 1.00 93.44 106 LEU A O 1
ATOM 787 N N . LYS A 1 107 ? 2.019 6.095 3.761 1.00 93.62 107 LYS A N 1
ATOM 788 C CA . LYS A 1 107 ? 1.449 6.494 5.048 1.00 93.62 107 LYS A CA 1
ATOM 789 C C . LYS A 1 107 ? 0.156 5.725 5.283 1.00 93.62 107 LYS A C 1
ATOM 791 O O . LYS A 1 107 ? -0.781 5.857 4.505 1.00 93.62 107 LYS A O 1
ATOM 796 N N . VAL A 1 108 ? 0.111 4.955 6.363 1.00 93.56 108 VAL A N 1
ATOM 797 C CA . VAL A 1 108 ? -1.081 4.260 6.862 1.00 93.56 108 VAL A CA 1
ATOM 798 C C . VAL A 1 108 ? -1.657 5.099 7.994 1.00 93.56 108 VAL A C 1
ATOM 800 O O . VAL A 1 108 ? -0.920 5.440 8.910 1.00 93.56 108 VAL A O 1
ATOM 803 N N . TYR A 1 109 ? -2.924 5.494 7.937 1.00 93.06 109 TYR A N 1
ATOM 804 C CA . TYR A 1 109 ? -3.533 6.368 8.948 1.00 93.06 109 TYR A CA 1
ATOM 805 C C . TYR A 1 109 ? -5.020 6.069 9.125 1.00 93.06 109 TYR A C 1
ATOM 807 O O . TYR A 1 109 ? -5.576 5.235 8.412 1.00 93.06 109 TYR A O 1
ATOM 815 N N . ASP A 1 110 ? -5.645 6.750 10.090 1.00 92.31 110 ASP A N 1
ATOM 816 C CA . ASP A 1 110 ? -7.052 6.542 10.456 1.00 92.31 110 ASP A CA 1
ATOM 817 C C . ASP A 1 110 ? -7.335 5.096 10.906 1.00 92.31 110 ASP A C 1
ATOM 819 O O . ASP A 1 110 ? -8.298 4.467 10.485 1.00 92.31 110 ASP A O 1
ATOM 823 N N . HIS A 1 111 ? -6.444 4.552 11.741 1.00 89.00 111 HIS A N 1
ATOM 824 C CA . HIS A 1 111 ? -6.556 3.224 12.346 1.00 89.00 111 HIS A CA 1
ATOM 825 C C . HIS A 1 111 ? -6.309 3.310 13.858 1.00 89.00 111 HIS A C 1
ATOM 827 O O . HIS A 1 111 ? -5.652 4.231 14.348 1.00 89.00 111 HIS A O 1
ATOM 833 N N . LYS A 1 112 ? -6.830 2.338 14.616 1.00 87.00 112 LYS A N 1
ATOM 834 C CA . LYS A 1 112 ? -6.656 2.263 16.084 1.00 87.00 112 LYS A CA 1
ATOM 835 C C . LYS A 1 112 ? -5.778 1.098 16.535 1.00 87.00 112 LYS A C 1
ATOM 837 O O . LYS A 1 112 ? -5.292 1.097 17.666 1.00 87.00 112 LYS A O 1
ATOM 842 N N . SER A 1 113 ? -5.564 0.129 15.653 1.00 88.19 113 SER A N 1
ATOM 843 C CA . SER A 1 113 ? -4.790 -1.076 15.931 1.00 88.19 113 SER A CA 1
ATOM 844 C C . SER A 1 113 ? -3.471 -1.098 15.154 1.00 88.19 113 SER A C 1
ATOM 846 O O . SER A 1 113 ? -3.140 -0.163 14.422 1.00 88.19 113 SER A O 1
ATOM 848 N N . LYS A 1 114 ? -2.671 -2.139 15.377 1.00 88.88 114 LYS A N 1
ATOM 849 C CA . LYS A 1 114 ? -1.335 -2.304 14.809 1.00 88.88 114 LYS A CA 1
ATOM 850 C C . LYS A 1 114 ? -1.403 -2.474 13.291 1.00 88.88 114 LYS A C 1
ATOM 852 O O . LYS A 1 114 ? -2.194 -3.264 12.780 1.00 88.88 114 LYS A O 1
ATOM 857 N N . VAL A 1 115 ? -0.505 -1.793 12.584 1.00 90.94 115 VAL A N 1
ATOM 858 C CA . VAL A 1 115 ? -0.279 -2.023 11.154 1.00 90.94 115 VAL A CA 1
ATOM 859 C C . VAL A 1 115 ? 0.628 -3.240 10.985 1.00 90.94 115 VAL A C 1
ATOM 861 O O . VAL A 1 115 ? 1.723 -3.307 11.549 1.00 90.94 115 VAL A O 1
ATOM 864 N N . ILE A 1 116 ? 0.179 -4.202 10.188 1.00 91.00 116 ILE A N 1
ATOM 865 C CA . ILE A 1 116 ? 0.948 -5.376 9.786 1.00 91.00 116 ILE A CA 1
ATOM 866 C C . ILE A 1 116 ? 1.294 -5.208 8.310 1.00 91.00 116 ILE A C 1
ATOM 868 O O . ILE A 1 116 ? 0.407 -5.002 7.481 1.00 91.00 116 ILE A O 1
ATOM 872 N N . HIS A 1 117 ? 2.578 -5.321 7.981 1.00 92.50 117 HIS A N 1
ATOM 873 C CA . HIS A 1 117 ? 3.030 -5.320 6.598 1.00 92.50 117 HIS A CA 1
ATOM 874 C C . HIS A 1 117 ? 4.116 -6.368 6.360 1.00 92.50 117 HIS A C 1
ATOM 876 O O . HIS A 1 117 ? 4.884 -6.706 7.262 1.00 92.50 117 HIS A O 1
ATOM 882 N N . SER A 1 118 ? 4.179 -6.875 5.136 1.00 91.56 118 SER A N 1
ATOM 883 C CA . SER A 1 118 ? 5.206 -7.812 4.682 1.00 91.56 118 SER A CA 1
ATOM 884 C C . SER A 1 118 ? 5.495 -7.595 3.202 1.00 91.56 118 SER A C 1
ATOM 886 O O . SER A 1 118 ? 4.692 -7.005 2.482 1.00 91.56 118 SER A O 1
ATOM 888 N N . VAL A 1 119 ? 6.655 -8.060 2.747 1.00 93.44 119 VAL A N 1
ATOM 889 C CA . VAL A 1 119 ? 6.999 -8.105 1.324 1.00 93.44 119 VAL A CA 1
ATOM 890 C C . VAL A 1 119 ? 7.208 -9.557 0.937 1.00 93.44 119 VAL A C 1
ATOM 892 O O . VAL A 1 119 ? 7.937 -10.279 1.614 1.00 93.44 119 VAL A O 1
ATOM 895 N N . GLU A 1 120 ? 6.570 -9.975 -0.149 1.00 92.69 120 GLU A N 1
ATOM 896 C CA . GLU A 1 120 ? 6.632 -11.344 -0.654 1.00 92.69 120 GLU A CA 1
ATOM 897 C C . GLU A 1 120 ? 6.704 -11.374 -2.182 1.00 92.69 120 GLU A C 1
ATOM 899 O O . GLU A 1 120 ? 6.282 -10.435 -2.860 1.00 92.69 120 GLU A O 1
ATOM 904 N N . ALA A 1 121 ? 7.246 -12.461 -2.732 1.00 92.56 121 ALA A N 1
ATOM 905 C CA . ALA A 1 121 ? 7.283 -12.671 -4.173 1.00 92.56 121 ALA A CA 1
ATOM 906 C C . ALA A 1 121 ? 5.866 -12.884 -4.727 1.00 92.56 121 ALA A C 1
ATOM 908 O O . ALA A 1 121 ? 5.053 -13.594 -4.131 1.00 92.56 121 ALA A O 1
ATOM 909 N N . ILE A 1 122 ? 5.587 -12.322 -5.903 1.00 88.06 122 ILE A N 1
ATOM 910 C CA . ILE A 1 122 ? 4.383 -12.658 -6.660 1.00 88.06 122 ILE A CA 1
ATOM 911 C C . ILE A 1 122 ? 4.627 -14.050 -7.233 1.00 88.06 122 ILE A C 1
ATOM 913 O O . ILE A 1 122 ? 5.537 -14.255 -8.038 1.00 88.06 122 ILE A O 1
ATOM 917 N N . LYS A 1 123 ? 3.848 -15.035 -6.784 1.00 76.38 123 LYS A N 1
ATOM 918 C CA . LYS A 1 123 ? 3.932 -16.391 -7.324 1.00 76.38 123 LYS A CA 1
ATOM 919 C C . LYS A 1 123 ? 3.540 -16.310 -8.800 1.00 76.38 123 LYS A C 1
ATOM 921 O O . LYS A 1 123 ? 2.393 -16.005 -9.106 1.00 76.38 123 LYS A O 1
ATOM 926 N N . ALA A 1 124 ? 4.492 -16.529 -9.705 1.00 59.53 124 ALA A N 1
ATOM 927 C CA . ALA A 1 124 ? 4.176 -16.650 -11.118 1.00 59.53 124 ALA A CA 1
ATOM 928 C C . ALA A 1 124 ? 3.249 -17.859 -11.275 1.00 59.53 124 ALA A C 1
ATOM 930 O O . ALA A 1 124 ? 3.627 -18.977 -10.915 1.00 59.53 124 ALA A O 1
ATOM 931 N N . GLU A 1 125 ? 2.029 -17.646 -11.763 1.00 54.06 125 GLU A N 1
ATOM 932 C CA . GLU A 1 125 ? 1.217 -18.758 -12.236 1.00 54.06 125 GLU A CA 1
ATOM 933 C C . GLU A 1 125 ? 2.011 -19.439 -13.351 1.00 54.06 125 GLU A C 1
ATOM 935 O O . GLU A 1 125 ? 2.376 -18.814 -14.351 1.00 54.06 125 GLU A O 1
ATOM 940 N N . ALA A 1 126 ? 2.366 -20.707 -13.141 1.00 44.97 126 ALA A N 1
ATOM 941 C CA . ALA A 1 126 ? 2.992 -21.508 -14.173 1.00 44.97 126 ALA A CA 1
ATOM 942 C C . ALA A 1 126 ? 2.005 -21.574 -15.339 1.00 44.97 126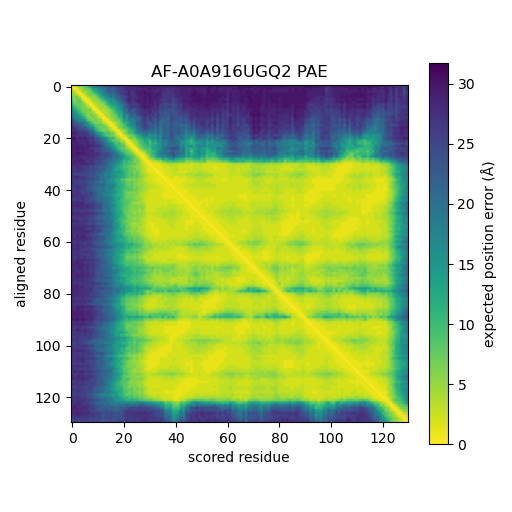 ALA A C 1
ATOM 944 O O . ALA A 1 126 ? 0.968 -22.228 -15.242 1.00 44.97 126 ALA A O 1
ATOM 945 N N . LYS A 1 127 ? 2.312 -20.857 -16.423 1.00 39.44 127 LYS A N 1
ATOM 946 C CA . LYS A 1 127 ? 1.579 -20.963 -17.681 1.00 39.44 127 LYS A CA 1
ATOM 947 C C . LYS A 1 127 ? 1.528 -22.454 -18.042 1.00 39.44 127 LYS A C 1
ATOM 949 O O . LYS A 1 127 ? 2.608 -23.037 -18.181 1.00 39.44 127 LYS A O 1
ATOM 954 N N . PRO A 1 128 ? 0.346 -23.089 -18.157 1.00 44.31 128 PRO A N 1
ATOM 955 C CA . PRO A 1 128 ? 0.290 -24.458 -18.639 1.00 44.31 128 PRO A CA 1
ATOM 956 C C . PRO A 1 128 ? 0.968 -24.488 -20.011 1.00 44.31 128 PRO A C 1
ATOM 958 O O . PRO A 1 128 ? 0.694 -23.640 -20.867 1.00 44.31 128 PRO A O 1
ATOM 961 N N . ALA A 1 129 ? 1.939 -25.390 -20.159 1.00 53.50 129 ALA A N 1
ATOM 962 C CA . ALA A 1 129 ? 2.593 -25.622 -21.437 1.00 53.50 129 ALA A CA 1
ATOM 963 C C . ALA A 1 129 ? 1.522 -26.012 -22.477 1.00 53.50 129 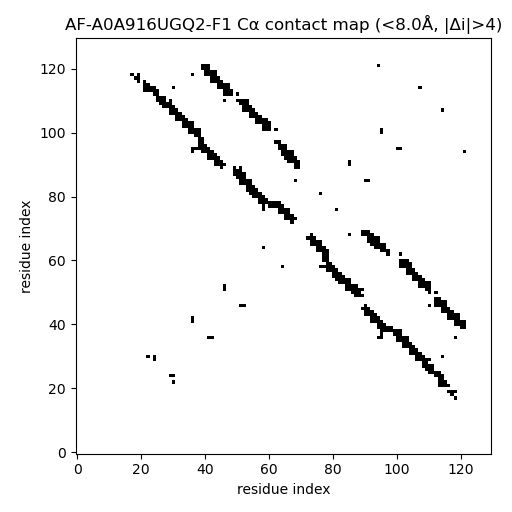ALA A C 1
ATOM 965 O O . ALA A 1 129 ? 0.557 -26.682 -22.095 1.00 53.50 129 ALA A O 1
ATOM 966 N N . PRO A 1 130 ? 1.651 -25.541 -23.730 1.00 58.84 130 PRO A N 1
ATOM 967 C CA . PRO A 1 130 ? 0.719 -25.879 -24.802 1.00 58.84 130 PRO A CA 1
ATOM 968 C C . PRO A 1 130 ? 0.675 -27.383 -25.085 1.00 58.84 130 PRO A C 1
ATOM 970 O O . PRO A 1 130 ? 1.712 -28.057 -24.875 1.00 58.84 130 PRO A O 1
#

pLDDT: mean 78.75, std 20.25, range [36.28, 95.38]

Foldseek 3Di:
DDDDDDDPPPPPPPPPQPPQPFDDDQDQVFDKDKDKAFAQKKKKKAFPQQAKKKKWKAFPDQAWKWKDKPPDDIDIDGRDIDIDIHHGNIIIIIGHNDNGITIMIMTIGPDRGTMGMGMGHNPPDPDPDD